Protein AF-A0A496UNA4-F1 (afdb_monomer_lite)

Structure (mmCIF, N/CA/C/O backbone):
data_AF-A0A496UNA4-F1
#
_entry.id   AF-A0A496UNA4-F1
#
loop_
_atom_site.group_PDB
_atom_site.id
_atom_site.type_symbol
_atom_site.label_atom_id
_atom_site.label_alt_id
_atom_site.label_comp_id
_atom_site.label_asym_id
_atom_site.label_entity_id
_atom_site.label_seq_id
_atom_site.pdbx_PDB_ins_code
_atom_site.Cartn_x
_atom_site.Cartn_y
_atom_site.Cartn_z
_atom_site.occupancy
_atom_site.B_iso_or_equiv
_atom_site.auth_seq_id
_atom_site.auth_comp_id
_atom_site.auth_asym_id
_atom_site.auth_atom_id
_atom_site.pdbx_PDB_model_num
ATOM 1 N N . MET A 1 1 ? -17.445 -9.501 -49.335 1.00 50.25 1 MET A N 1
ATOM 2 C CA . MET A 1 1 ? -16.580 -10.076 -48.279 1.00 50.25 1 MET A CA 1
ATOM 3 C C . MET A 1 1 ? -15.641 -8.993 -47.721 1.00 50.25 1 MET A C 1
ATOM 5 O O . MET A 1 1 ? -14.446 -9.023 -47.958 1.00 50.25 1 MET A O 1
ATOM 9 N N . ARG A 1 2 ? -16.196 -7.963 -47.061 1.00 52.00 2 ARG A N 1
ATOM 10 C CA . ARG A 1 2 ? -15.450 -6.788 -46.540 1.00 52.00 2 ARG A CA 1
ATOM 11 C C . ARG A 1 2 ? -15.913 -6.340 -45.143 1.00 52.00 2 ARG A C 1
ATOM 13 O O . ARG A 1 2 ? -15.345 -5.418 -44.581 1.00 52.00 2 ARG A O 1
ATOM 20 N N . ILE A 1 3 ? 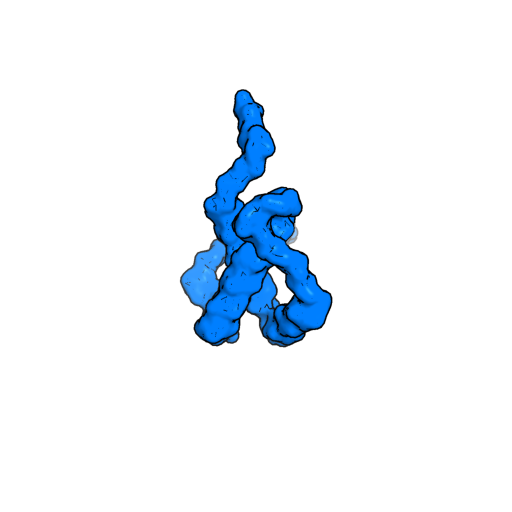-16.942 -6.994 -44.596 1.00 53.72 3 ILE A N 1
ATOM 21 C CA . ILE A 1 3 ? -17.603 -6.600 -43.341 1.00 53.72 3 ILE A CA 1
ATOM 22 C C . ILE A 1 3 ? -16.951 -7.298 -42.134 1.00 53.72 3 ILE A C 1
ATOM 24 O O . ILE A 1 3 ? -16.838 -6.704 -41.070 1.00 53.72 3 ILE A O 1
ATOM 28 N N . TYR A 1 4 ? -16.414 -8.510 -42.314 1.00 50.59 4 TYR A N 1
ATOM 29 C CA . TYR A 1 4 ? -15.757 -9.264 -41.237 1.00 50.59 4 TYR A CA 1
ATOM 30 C C . TYR A 1 4 ? -14.419 -8.667 -40.771 1.00 50.59 4 TYR A C 1
ATOM 32 O O . TYR A 1 4 ? -13.994 -8.939 -39.653 1.00 50.59 4 TYR A O 1
ATOM 40 N N . LEU A 1 5 ? -13.767 -7.833 -41.591 1.00 50.41 5 LEU A N 1
ATOM 41 C CA . LEU A 1 5 ? -12.470 -7.243 -41.244 1.00 50.41 5 LEU A CA 1
ATOM 42 C C . LEU A 1 5 ? -12.603 -6.085 -40.236 1.00 50.41 5 LEU A C 1
ATOM 44 O O . LEU A 1 5 ? -11.719 -5.891 -39.411 1.00 50.41 5 LEU A O 1
ATOM 48 N N . ASN A 1 6 ? -13.730 -5.360 -40.250 1.00 51.03 6 ASN A N 1
ATOM 49 C CA . ASN A 1 6 ? -13.933 -4.180 -39.397 1.00 51.03 6 ASN A CA 1
ATOM 50 C C . ASN A 1 6 ? -14.427 -4.515 -37.979 1.00 51.03 6 ASN A C 1
ATOM 52 O O . ASN A 1 6 ? -14.341 -3.668 -37.097 1.00 51.03 6 ASN A O 1
ATOM 56 N N . VAL A 1 7 ? -14.931 -5.732 -37.749 1.00 54.41 7 VAL A N 1
ATOM 57 C CA . VAL A 1 7 ? -15.414 -6.181 -36.427 1.00 54.41 7 VAL A CA 1
ATOM 58 C C . VAL A 1 7 ? -14.328 -6.937 -35.650 1.00 54.41 7 VAL A C 1
ATOM 60 O O . VAL A 1 7 ? -14.327 -6.934 -34.424 1.00 54.41 7 VAL A O 1
ATOM 63 N N . MET A 1 8 ? -13.353 -7.527 -36.348 1.00 54.38 8 MET A N 1
ATOM 64 C CA . MET A 1 8 ? -12.244 -8.266 -35.727 1.00 54.38 8 MET A CA 1
ATOM 65 C C . MET A 1 8 ? -11.274 -7.367 -34.946 1.00 54.38 8 MET A C 1
ATOM 67 O O . MET A 1 8 ? -10.747 -7.782 -33.919 1.00 54.38 8 MET A O 1
ATOM 71 N N . ILE A 1 9 ? -11.056 -6.130 -35.404 1.00 58.31 9 ILE A N 1
ATOM 72 C CA . ILE A 1 9 ? -10.111 -5.188 -34.780 1.00 58.31 9 ILE A CA 1
ATOM 73 C C . ILE A 1 9 ? -10.567 -4.742 -33.375 1.00 58.31 9 ILE A C 1
ATOM 75 O O . ILE A 1 9 ? -9.775 -4.878 -32.443 1.00 58.31 9 ILE A O 1
ATOM 79 N N . PRO A 1 10 ? -11.811 -4.263 -33.156 1.00 55.97 10 PRO A N 1
ATOM 80 C CA . PRO A 1 10 ? -12.245 -3.876 -31.811 1.00 55.97 10 PRO A CA 1
ATOM 81 C C . PRO A 1 10 ? -12.376 -5.076 -30.863 1.00 55.97 10 PRO A C 1
ATOM 83 O O . PRO A 1 10 ? -12.130 -4.932 -29.669 1.00 55.97 10 PRO A O 1
ATOM 86 N N . LEU A 1 11 ? -12.701 -6.266 -31.386 1.00 55.31 11 LEU A N 1
ATOM 87 C CA . LEU A 1 11 ? -12.773 -7.490 -30.586 1.00 55.31 11 LEU A CA 1
ATOM 88 C C . LEU A 1 11 ? -11.383 -7.918 -30.078 1.00 55.31 11 LEU A C 1
ATOM 90 O O . LEU A 1 11 ? -11.244 -8.276 -28.914 1.00 55.31 11 LEU A O 1
ATOM 94 N N . MET A 1 12 ? -10.346 -7.816 -30.918 1.00 55.78 12 MET A N 1
ATOM 95 C CA . MET A 1 12 ? -8.954 -8.082 -30.527 1.00 55.78 12 MET A CA 1
ATOM 96 C C . MET A 1 12 ? -8.439 -7.094 -29.471 1.00 55.78 12 MET A C 1
ATOM 98 O O . MET A 1 12 ? -7.759 -7.510 -28.540 1.00 55.78 12 MET A O 1
ATOM 102 N N . ILE A 1 13 ? -8.795 -5.807 -29.562 1.00 58.69 13 ILE A N 1
ATOM 103 C CA . ILE A 1 13 ? -8.404 -4.803 -28.554 1.00 58.69 13 ILE A CA 1
ATOM 104 C C . ILE A 1 13 ? -9.087 -5.085 -27.205 1.00 58.69 13 ILE A C 1
ATOM 106 O O . ILE A 1 13 ? -8.435 -5.000 -26.168 1.00 58.69 13 ILE A O 1
ATOM 110 N N . ALA A 1 14 ? -10.361 -5.497 -27.212 1.00 55.00 14 ALA A N 1
ATOM 111 C CA . ALA A 1 14 ? -11.078 -5.889 -25.995 1.00 55.00 14 ALA A CA 1
ATOM 112 C C . ALA A 1 14 ? -10.515 -7.172 -25.346 1.00 55.00 14 ALA A C 1
ATOM 114 O O . ALA A 1 14 ? -10.556 -7.317 -24.125 1.00 55.00 14 ALA A O 1
ATOM 115 N N . LEU A 1 15 ? -9.960 -8.091 -26.144 1.00 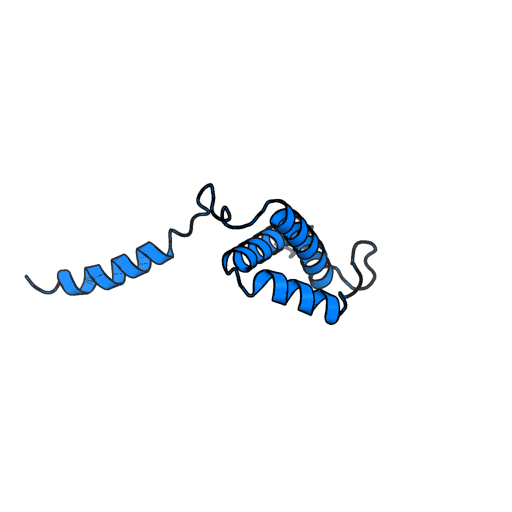52.88 15 LEU A N 1
ATOM 116 C CA . LEU A 1 15 ? -9.313 -9.315 -25.655 1.00 52.88 15 LEU A CA 1
ATOM 117 C C . LEU A 1 15 ? -7.942 -9.051 -25.014 1.00 52.88 15 LEU A C 1
ATOM 119 O O . LEU A 1 15 ? -7.622 -9.692 -24.019 1.00 52.88 15 LEU A O 1
ATOM 123 N N . ILE A 1 16 ? -7.169 -8.081 -25.513 1.00 54.56 16 ILE A N 1
ATOM 124 C CA . ILE A 1 16 ? -5.854 -7.727 -24.941 1.00 54.56 16 ILE A CA 1
ATOM 125 C C . ILE A 1 16 ? -6.003 -7.038 -23.572 1.00 54.56 16 ILE A C 1
ATOM 127 O O . ILE A 1 16 ? -5.141 -7.182 -22.711 1.00 54.56 16 ILE A O 1
ATOM 131 N N . THR A 1 17 ? -7.123 -6.356 -23.310 1.00 52.72 17 THR A N 1
ATOM 132 C CA . THR A 1 17 ? -7.393 -5.758 -21.989 1.00 52.72 17 THR A CA 1
ATOM 133 C C . THR A 1 17 ? -7.835 -6.763 -20.919 1.00 52.72 17 THR A C 1
ATOM 135 O O . THR A 1 17 ? -7.902 -6.403 -19.749 1.00 52.72 17 THR A O 1
ATOM 138 N N . LEU A 1 18 ? -8.134 -8.014 -21.290 1.00 48.56 18 LEU A N 1
ATOM 139 C CA . LEU A 1 18 ? -8.600 -9.061 -20.368 1.00 48.56 18 LEU A CA 1
ATOM 140 C C . LEU A 1 18 ? -7.497 -10.044 -19.943 1.00 48.56 18 LEU A C 1
ATOM 142 O O . LEU A 1 18 ? -7.751 -10.895 -19.097 1.00 48.56 18 LEU A O 1
ATOM 146 N N . THR A 1 19 ? -6.286 -9.933 -20.499 1.00 47.09 19 THR A N 1
ATOM 147 C CA . THR A 1 19 ? -5.155 -10.826 -20.188 1.00 47.09 19 THR A CA 1
ATOM 148 C C . THR A 1 19 ? -4.056 -10.158 -19.371 1.00 47.09 19 THR A C 1
ATOM 150 O O . THR A 1 19 ? -2.944 -10.672 -19.336 1.00 47.09 19 THR A O 1
ATOM 153 N N . SER A 1 20 ? -4.354 -9.073 -18.650 1.00 43.03 20 SER A N 1
ATOM 154 C CA . SER A 1 20 ? -3.555 -8.685 -17.476 1.00 43.03 20 SER A CA 1
ATOM 155 C C . SER A 1 20 ? -3.810 -9.691 -16.340 1.00 43.03 20 SER A C 1
ATOM 157 O O . SER A 1 20 ? -4.265 -9.338 -15.256 1.00 43.03 20 SER A O 1
ATOM 159 N N . CYS A 1 21 ? -3.610 -10.975 -16.625 1.00 53.56 21 CYS A N 1
ATOM 160 C CA . CYS A 1 21 ? -3.366 -11.972 -15.605 1.00 53.56 21 CYS A CA 1
ATOM 161 C C . CYS A 1 21 ? -1.969 -11.674 -15.077 1.00 53.56 21 CYS A C 1
ATOM 163 O O . CYS A 1 21 ? -1.061 -11.572 -15.897 1.00 53.56 21 CYS A O 1
ATOM 165 N N . ASP A 1 22 ? -1.829 -11.523 -13.759 1.00 47.91 22 ASP A N 1
ATOM 166 C CA . ASP A 1 22 ? -0.539 -11.470 -13.066 1.00 47.91 22 ASP A CA 1
ATOM 167 C C . ASP A 1 22 ? 0.408 -12.512 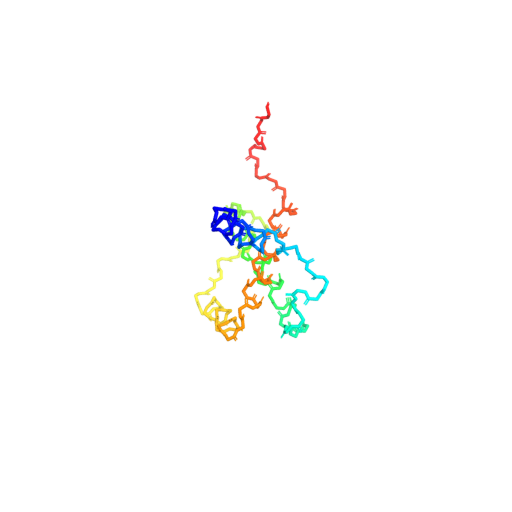-13.671 1.00 47.91 22 ASP A C 1
ATOM 169 O O . ASP A 1 22 ? 0.284 -13.720 -13.450 1.00 47.91 22 ASP A O 1
ATOM 173 N N . GLU A 1 23 ? 1.312 -12.042 -14.519 1.00 54.38 23 GLU A N 1
ATOM 174 C CA . GLU A 1 23 ? 2.345 -12.851 -15.130 1.00 54.38 23 GLU A CA 1
ATOM 175 C C . GLU A 1 23 ? 3.397 -13.125 -14.045 1.00 54.38 23 GLU A C 1
ATOM 177 O O . GLU A 1 23 ? 3.708 -12.220 -13.255 1.00 54.38 23 GLU A O 1
ATOM 182 N N . PRO A 1 24 ? 3.949 -14.346 -13.941 1.00 46.84 24 PRO A N 1
ATOM 183 C CA . PRO A 1 24 ? 5.148 -14.549 -13.140 1.00 46.84 24 PRO A CA 1
ATOM 184 C C . PRO A 1 24 ? 6.206 -13.552 -13.636 1.00 46.84 24 PRO A C 1
ATOM 186 O O . PRO A 1 24 ? 6.500 -13.530 -14.823 1.00 46.84 24 PRO A O 1
ATOM 189 N N . ASP A 1 25 ? 6.711 -12.708 -12.729 1.00 59.22 25 ASP A N 1
ATOM 190 C CA . ASP A 1 25 ? 7.579 -11.537 -12.978 1.00 59.22 25 ASP A CA 1
ATOM 191 C C . ASP A 1 25 ? 6.892 -10.176 -13.240 1.00 59.22 25 ASP A C 1
ATOM 193 O O . ASP A 1 25 ? 7.594 -9.219 -13.579 1.00 59.22 25 ASP A O 1
ATOM 197 N N . SER A 1 26 ? 5.584 -10.024 -12.962 1.00 67.19 26 SER A N 1
ATOM 198 C CA . SER A 1 26 ? 4.795 -8.772 -13.148 1.00 67.19 26 SER A CA 1
ATOM 199 C C . SER A 1 26 ? 5.340 -7.501 -12.478 1.00 67.19 26 SER A C 1
ATOM 201 O O . SER A 1 26 ? 4.826 -6.412 -12.712 1.00 67.19 26 SER A O 1
ATOM 203 N N . TYR A 1 27 ? 6.392 -7.619 -11.667 1.00 81.69 27 TYR A N 1
ATOM 204 C CA . TYR A 1 27 ? 7.031 -6.515 -10.949 1.00 81.69 27 TYR A CA 1
ATOM 205 C C . TYR A 1 27 ? 8.559 -6.670 -10.900 1.00 81.69 27 TYR A C 1
ATOM 207 O O . TYR A 1 27 ? 9.207 -6.360 -9.893 1.00 81.69 27 TYR A O 1
ATOM 215 N N . SER A 1 28 ? 9.154 -7.270 -11.933 1.00 82.19 28 SER A N 1
ATOM 216 C CA . SER A 1 28 ? 10.599 -7.538 -11.996 1.00 82.19 28 SER A CA 1
ATOM 217 C C . SER A 1 28 ? 11.452 -6.272 -12.117 1.00 82.19 28 SER A C 1
ATOM 219 O O . SER A 1 28 ? 12.614 -6.298 -11.712 1.00 82.19 28 SER A O 1
ATOM 221 N N . ALA A 1 29 ? 10.886 -5.147 -12.575 1.00 83.56 29 ALA A N 1
ATOM 222 C CA . ALA A 1 29 ? 11.601 -3.872 -12.632 1.00 83.56 29 ALA A CA 1
ATOM 223 C C . ALA A 1 29 ? 11.754 -3.199 -11.254 1.00 83.56 29 ALA A C 1
ATOM 225 O O . ALA A 1 29 ? 12.490 -2.220 -11.114 1.00 83.56 29 ALA A O 1
ATOM 226 N N . ILE A 1 30 ? 11.075 -3.711 -10.222 1.00 90.88 30 ILE A N 1
ATOM 227 C CA . ILE A 1 30 ? 11.148 -3.195 -8.854 1.00 90.88 30 ILE A CA 1
ATOM 228 C C . ILE A 1 30 ? 12.179 -3.997 -8.056 1.00 90.88 30 ILE A C 1
ATOM 230 O O . ILE A 1 30 ? 12.085 -5.222 -7.944 1.00 90.88 30 ILE A O 1
ATOM 234 N N . SER A 1 31 ? 13.136 -3.295 -7.443 1.00 91.31 31 SER A N 1
ATOM 235 C CA . SER A 1 31 ? 14.114 -3.914 -6.538 1.00 91.31 31 SER A CA 1
ATOM 236 C C . SER A 1 31 ? 13.450 -4.537 -5.304 1.00 91.31 31 SER A C 1
ATOM 238 O O . SER A 1 31 ? 12.425 -4.050 -4.826 1.00 91.31 31 SER A O 1
ATOM 240 N N . ASP A 1 32 ? 14.066 -5.570 -4.728 1.00 91.25 32 ASP A N 1
ATOM 241 C CA . ASP A 1 32 ? 13.516 -6.245 -3.544 1.00 91.25 32 ASP A CA 1
ATOM 242 C C . ASP A 1 32 ? 13.404 -5.327 -2.319 1.00 91.25 32 ASP A C 1
ATOM 244 O O . ASP A 1 32 ? 12.446 -5.441 -1.554 1.00 91.25 32 ASP A O 1
ATOM 248 N N . ASN A 1 33 ? 14.331 -4.374 -2.158 1.00 93.06 33 ASN A N 1
ATOM 249 C CA . ASN A 1 33 ? 14.251 -3.375 -1.089 1.00 93.06 33 ASN A CA 1
ATOM 250 C C . ASN A 1 33 ? 12.981 -2.526 -1.231 1.00 93.06 33 ASN A C 1
ATOM 252 O O . ASN A 1 33 ? 12.184 -2.426 -0.303 1.00 93.06 33 ASN A O 1
ATOM 256 N N . MET A 1 34 ? 12.742 -2.005 -2.435 1.00 93.50 34 MET A N 1
ATOM 257 C CA . MET A 1 34 ? 11.546 -1.221 -2.727 1.00 93.50 34 MET A CA 1
ATOM 258 C C . MET A 1 34 ? 10.271 -2.068 -2.597 1.00 93.50 34 MET A C 1
ATOM 260 O O . MET A 1 34 ? 9.278 -1.599 -2.054 1.00 93.50 34 MET A O 1
ATOM 264 N N . LYS A 1 35 ? 10.287 -3.346 -3.005 1.00 93.50 35 LYS A N 1
ATOM 265 C CA . LYS A 1 35 ? 9.159 -4.267 -2.777 1.00 93.50 35 LYS A CA 1
ATOM 266 C C . LYS A 1 35 ? 8.832 -4.437 -1.294 1.00 93.50 35 LYS A C 1
ATOM 268 O O . LYS A 1 35 ? 7.656 -4.559 -0.954 1.00 93.50 35 LYS A O 1
ATOM 273 N N . SER A 1 36 ? 9.843 -4.488 -0.427 1.00 94.69 36 SER A N 1
ATOM 274 C CA . SER A 1 36 ? 9.647 -4.574 1.022 1.00 94.69 36 SER A CA 1
ATOM 275 C C . SER A 1 36 ? 9.029 -3.289 1.573 1.00 94.69 36 SER A C 1
ATOM 277 O O . SER A 1 36 ? 8.018 -3.354 2.269 1.00 94.69 36 SER A O 1
ATOM 279 N N . GLU A 1 37 ? 9.581 -2.133 1.201 1.00 95.06 37 GLU A N 1
ATOM 280 C CA . GLU A 1 37 ? 9.076 -0.818 1.615 1.00 95.06 37 GLU A CA 1
ATOM 281 C C . GLU A 1 37 ? 7.622 -0.600 1.166 1.00 95.06 37 GLU A C 1
ATOM 283 O O . GLU A 1 37 ? 6.773 -0.193 1.956 1.00 95.06 37 GLU A O 1
ATOM 288 N N . LEU A 1 38 ? 7.295 -0.935 -0.086 1.00 96.00 38 LEU A N 1
ATOM 289 C CA . LEU A 1 38 ? 5.935 -0.799 -0.615 1.00 96.00 38 LEU A CA 1
ATOM 290 C C . LEU A 1 38 ? 4.941 -1.753 0.061 1.00 96.00 38 LEU A C 1
ATOM 292 O O . LEU A 1 38 ? 3.795 -1.369 0.275 1.00 96.00 38 LEU A O 1
ATOM 296 N N . ARG A 1 39 ? 5.355 -2.973 0.438 1.00 95.75 39 ARG A N 1
ATOM 297 C CA . ARG A 1 39 ? 4.505 -3.894 1.220 1.00 95.75 39 ARG A CA 1
ATOM 298 C C . ARG A 1 39 ? 4.204 -3.346 2.611 1.00 95.75 39 ARG A C 1
ATOM 300 O O . ARG A 1 39 ? 3.080 -3.479 3.089 1.00 95.75 39 ARG A O 1
ATOM 307 N N . GLU A 1 40 ? 5.191 -2.738 3.261 1.00 95.00 40 GLU A N 1
ATOM 308 C CA . GLU A 1 40 ? 4.999 -2.110 4.5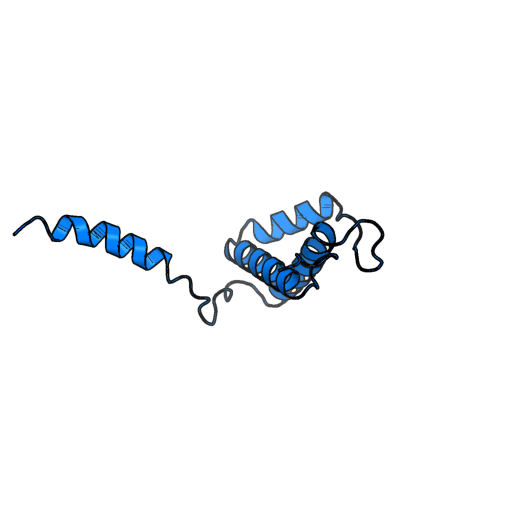67 1.00 95.00 40 GLU A CA 1
ATOM 309 C C . GLU A 1 40 ? 4.015 -0.940 4.469 1.00 95.00 40 GLU A C 1
ATOM 311 O O . GLU A 1 40 ? 3.017 -0.907 5.198 1.00 95.00 40 GLU A O 1
ATOM 316 N N . TRP A 1 41 ? 4.226 -0.049 3.495 1.00 96.94 41 TRP A N 1
ATOM 317 C CA . TRP A 1 41 ? 3.315 1.055 3.207 1.00 96.94 41 TRP A CA 1
ATOM 318 C C . TRP A 1 41 ? 1.905 0.583 2.867 1.00 96.94 41 TRP A C 1
ATOM 320 O O . TRP A 1 41 ? 0.938 1.131 3.395 1.00 96.94 41 TRP A O 1
ATOM 330 N N . ALA A 1 42 ? 1.768 -0.464 2.053 1.00 95.56 42 ALA A N 1
ATOM 331 C CA . ALA A 1 42 ? 0.477 -1.071 1.756 1.00 95.56 42 ALA A CA 1
ATOM 332 C C . ALA A 1 42 ? -0.245 -1.520 3.031 1.00 95.56 42 ALA A C 1
ATOM 334 O O . ALA A 1 42 ? -1.428 -1.230 3.205 1.00 95.56 42 ALA A O 1
ATOM 335 N N . GLY A 1 43 ? 0.480 -2.159 3.953 1.00 93.44 43 GLY A N 1
ATOM 336 C CA . GLY A 1 43 ? -0.049 -2.578 5.245 1.00 93.44 43 GLY A CA 1
ATOM 337 C C . GLY A 1 43 ? -0.533 -1.413 6.110 1.00 93.44 43 GLY A C 1
ATOM 338 O O . GLY A 1 43 ? -1.601 -1.497 6.719 1.00 93.44 43 GLY A O 1
ATOM 339 N N . ILE A 1 44 ? 0.240 -0.325 6.163 1.00 94.50 44 ILE A N 1
ATOM 340 C CA . ILE A 1 44 ? -0.113 0.896 6.900 1.00 94.50 44 ILE A CA 1
ATOM 341 C C . ILE A 1 44 ? -1.374 1.528 6.303 1.00 94.50 44 ILE A C 1
ATOM 343 O O . ILE A 1 44 ? -2.341 1.766 7.027 1.00 94.50 44 ILE A O 1
ATOM 347 N N . LEU A 1 45 ? -1.385 1.754 4.988 1.00 95.12 45 LEU A N 1
ATOM 348 C CA . LEU A 1 45 ? -2.482 2.421 4.287 1.00 95.12 45 LEU A CA 1
ATOM 349 C C . LEU A 1 45 ? -3.778 1.607 4.347 1.00 95.12 45 LEU A C 1
ATOM 351 O O . LEU A 1 45 ? -4.822 2.150 4.703 1.00 95.12 45 LEU A O 1
ATOM 355 N N . ALA A 1 46 ? -3.710 0.301 4.073 1.00 93.12 46 ALA A N 1
ATOM 356 C CA . ALA A 1 46 ? -4.871 -0.584 4.121 1.00 93.12 46 ALA A CA 1
ATOM 357 C C . ALA A 1 46 ? -5.526 -0.586 5.509 1.00 93.12 46 ALA A C 1
ATOM 359 O O . ALA A 1 46 ? -6.738 -0.402 5.624 1.00 93.12 46 ALA A O 1
ATOM 360 N N . ARG A 1 47 ? -4.731 -0.740 6.576 1.00 91.12 47 ARG A N 1
ATOM 361 C CA . ARG A 1 47 ? -5.256 -0.732 7.948 1.00 91.12 47 ARG A CA 1
ATOM 362 C C . ARG A 1 47 ? -5.789 0.635 8.354 1.00 91.12 47 ARG A C 1
ATOM 364 O O . ARG A 1 47 ? -6.855 0.688 8.952 1.00 91.12 47 ARG A O 1
ATOM 371 N N . TYR A 1 48 ? -5.093 1.720 8.010 1.00 92.00 48 TYR A N 1
ATOM 372 C CA . TYR A 1 48 ? -5.553 3.078 8.307 1.00 92.00 48 TYR A CA 1
ATOM 373 C C . TYR A 1 48 ? -6.918 3.385 7.670 1.00 92.00 48 TYR A C 1
ATOM 375 O O . TYR A 1 48 ? -7.753 4.040 8.286 1.00 92.00 48 TYR A O 1
ATOM 383 N N . TRP A 1 49 ? -7.154 2.923 6.438 1.00 88.88 49 TRP A N 1
ATOM 384 C CA . TRP A 1 49 ? -8.402 3.199 5.723 1.00 88.88 49 TRP A CA 1
ATOM 385 C C . TRP A 1 49 ? -9.577 2.319 6.139 1.00 88.88 49 TRP A C 1
ATOM 387 O O . TRP A 1 49 ? -10.721 2.747 5.996 1.00 88.88 49 TRP A O 1
ATOM 397 N N . ILE A 1 50 ? -9.317 1.099 6.610 1.00 88.69 50 ILE A N 1
ATOM 398 C CA . ILE A 1 50 ? -10.377 0.128 6.910 1.00 88.69 50 ILE A CA 1
ATOM 399 C C . ILE A 1 50 ? -10.713 0.062 8.392 1.00 88.69 50 ILE A C 1
ATOM 401 O O . ILE A 1 50 ? -11.884 -0.104 8.739 1.00 88.69 50 ILE A O 1
ATOM 405 N N . LEU A 1 51 ? -9.713 0.150 9.269 1.00 86.62 51 LEU A N 1
ATOM 406 C CA . LEU A 1 51 ? -9.949 -0.028 10.693 1.00 86.62 51 LEU A CA 1
ATOM 407 C C . LEU A 1 51 ? -10.616 1.215 11.292 1.00 86.62 51 LEU A C 1
ATOM 409 O O . LEU A 1 51 ? -10.241 2.346 10.972 1.00 86.62 51 LEU A O 1
ATOM 413 N N . PRO A 1 52 ? -11.613 1.029 12.173 1.00 85.31 52 PRO A N 1
ATOM 414 C CA . PRO A 1 52 ? -12.275 2.148 12.812 1.00 85.31 52 PRO A CA 1
ATOM 415 C C . PRO A 1 52 ? -11.303 2.890 13.746 1.00 85.31 52 PRO A C 1
ATOM 417 O O . PRO A 1 52 ? -10.462 2.263 14.401 1.00 85.31 52 PRO A O 1
ATOM 420 N N . PRO A 1 53 ? -11.441 4.223 13.883 1.00 82.50 53 PRO A N 1
ATOM 421 C CA . PRO A 1 53 ? -10.661 4.983 14.850 1.00 82.50 53 PRO A CA 1
ATOM 422 C C . PRO A 1 53 ? -10.817 4.412 16.266 1.00 82.50 53 PRO A C 1
ATOM 424 O O . PRO A 1 53 ? -11.934 4.266 16.762 1.00 82.50 53 PRO A O 1
ATOM 427 N N . GLY A 1 54 ? -9.694 4.116 16.922 1.00 78.25 54 GLY A N 1
ATOM 428 C CA . GLY A 1 54 ? -9.664 3.525 18.265 1.00 78.25 54 GLY A CA 1
ATOM 429 C C . GLY A 1 54 ? -9.481 2.006 18.297 1.00 78.25 54 GLY A C 1
ATOM 430 O O . GLY A 1 54 ? -9.297 1.462 19.386 1.00 78.25 54 GLY A O 1
ATOM 431 N N . ASP A 1 55 ? -9.471 1.325 17.146 1.00 83.00 55 ASP A N 1
ATOM 432 C CA . ASP A 1 55 ? -8.958 -0.043 17.075 1.00 83.00 55 ASP A CA 1
ATOM 433 C C . ASP A 1 55 ? -7.461 -0.050 17.420 1.00 83.00 55 ASP A C 1
ATOM 435 O O . ASP A 1 55 ? -6.683 0.741 16.885 1.00 83.00 55 ASP A O 1
ATOM 439 N N . SER A 1 56 ? -7.046 -0.957 18.307 1.00 81.38 56 SER A N 1
ATOM 440 C CA . SER A 1 56 ? -5.638 -1.140 18.688 1.00 81.38 56 SER A CA 1
ATOM 441 C C . SER A 1 56 ? -4.706 -1.444 17.511 1.00 81.38 56 SER A C 1
ATOM 443 O O . SER A 1 56 ? -3.508 -1.188 17.602 1.00 81.38 56 SER A O 1
ATOM 445 N N . LEU A 1 57 ? -5.246 -2.000 16.425 1.00 82.75 57 LEU A N 1
ATOM 446 C CA . LEU A 1 57 ? -4.517 -2.340 15.209 1.00 82.75 57 LEU A CA 1
ATOM 447 C C . LEU A 1 57 ? -4.534 -1.206 14.176 1.00 82.75 57 LEU A C 1
ATOM 449 O O . LEU A 1 57 ? -3.825 -1.301 13.172 1.00 82.75 57 LEU A O 1
ATOM 453 N N . SER A 1 58 ? -5.322 -0.146 14.401 1.00 86.00 58 SER A N 1
ATOM 454 C CA . SER A 1 58 ? -5.334 1.027 13.529 1.00 86.00 58 SER A CA 1
ATOM 455 C C . SER A 1 58 ? -4.023 1.792 13.704 1.00 86.00 58 SER A C 1
ATOM 457 O O . SER A 1 58 ? -3.776 2.338 14.783 1.00 86.00 58 SER A O 1
ATOM 459 N N . PRO A 1 59 ? -3.183 1.896 12.661 1.00 87.50 59 PRO A N 1
ATOM 460 C CA . PRO A 1 59 ? -2.046 2.797 12.718 1.00 87.50 59 PRO A CA 1
ATOM 461 C C . PRO A 1 59 ? -2.536 4.250 12.817 1.00 87.50 59 PRO A C 1
ATOM 463 O O . PRO A 1 59 ? -3.686 4.573 12.497 1.00 87.50 59 PRO A O 1
ATOM 466 N N . GLY A 1 60 ? -1.646 5.140 13.259 1.00 89.69 60 GLY A N 1
ATOM 467 C CA . GLY A 1 60 ? -1.876 6.578 13.143 1.00 89.69 60 GLY A CA 1
ATOM 468 C C . GLY A 1 60 ? -1.998 6.998 11.676 1.00 89.69 60 GLY A C 1
ATOM 469 O O . GLY A 1 60 ? -1.512 6.302 10.784 1.00 89.69 60 GLY A O 1
ATOM 470 N N . LYS A 1 61 ? -2.638 8.147 11.425 1.00 91.31 61 LYS A N 1
ATOM 471 C CA . LYS A 1 61 ? -2.631 8.750 10.087 1.00 91.31 61 LYS A CA 1
ATOM 472 C C . LYS A 1 61 ? -1.169 9.017 9.688 1.00 91.31 61 LYS A C 1
ATOM 474 O O . LYS A 1 61 ? -0.510 9.731 10.444 1.00 91.31 61 LYS A O 1
ATOM 479 N N . PRO A 1 62 ? -0.698 8.523 8.528 1.00 93.69 62 PRO A N 1
ATOM 480 C CA . PRO A 1 62 ? 0.608 8.904 7.999 1.00 93.69 62 PRO A CA 1
ATOM 481 C C . PRO A 1 62 ? 0.728 10.420 7.841 1.00 93.69 62 PRO A C 1
ATOM 483 O O . PRO A 1 62 ? -0.239 11.092 7.458 1.00 93.69 62 PRO A O 1
ATOM 486 N N . GLU A 1 63 ? 1.905 10.964 8.128 1.00 96.12 63 GLU A N 1
ATOM 487 C CA . GLU A 1 63 ? 2.168 12.383 7.922 1.00 96.12 63 GLU A CA 1
ATOM 488 C C . GLU A 1 63 ? 2.181 12.713 6.424 1.00 96.12 63 GLU A C 1
ATOM 490 O O . GLU A 1 63 ? 2.563 11.903 5.575 1.00 96.12 63 GLU A O 1
ATOM 495 N N . ASP A 1 64 ? 1.787 13.939 6.073 1.00 95.56 64 ASP A N 1
ATOM 496 C CA . ASP A 1 64 ? 1.724 14.357 4.668 1.00 95.56 64 ASP A CA 1
ATOM 497 C C . ASP A 1 64 ? 3.121 14.318 3.999 1.00 95.56 64 ASP A C 1
ATOM 499 O O . ASP A 1 64 ? 3.239 14.068 2.800 1.00 95.56 64 ASP A O 1
ATOM 503 N N . THR A 1 65 ? 4.191 14.512 4.777 1.00 96.81 65 THR A N 1
ATOM 504 C CA . THR A 1 65 ? 5.598 14.380 4.357 1.00 96.81 65 THR A CA 1
ATOM 505 C C . THR A 1 65 ? 5.976 12.941 4.012 1.00 96.81 65 THR A C 1
ATOM 507 O O . THR A 1 65 ? 6.676 12.711 3.025 1.00 96.81 65 THR A O 1
ATOM 510 N N . GLU A 1 66 ? 5.499 11.967 4.787 1.00 94.94 66 GLU A N 1
ATOM 511 C CA . GLU A 1 66 ? 5.735 10.546 4.536 1.00 94.94 66 GLU A CA 1
ATOM 512 C C . GLU A 1 66 ? 5.000 10.086 3.273 1.00 94.94 66 GLU A C 1
ATOM 514 O O . GLU A 1 66 ? 5.586 9.423 2.415 1.00 94.94 66 GLU A O 1
ATOM 519 N N . LEU A 1 67 ? 3.744 10.519 3.108 1.00 94.38 67 LEU A N 1
ATOM 520 C CA . LEU A 1 67 ? 2.963 10.256 1.898 1.00 94.38 67 LEU A CA 1
ATOM 521 C C . LEU A 1 67 ? 3.616 10.870 0.658 1.00 94.38 67 LEU A C 1
ATOM 523 O O . LEU A 1 67 ? 3.661 10.230 -0.391 1.00 94.38 67 LEU A O 1
ATOM 527 N N . LEU A 1 68 ? 4.154 12.087 0.768 1.00 96.00 68 LEU A N 1
ATOM 528 C CA . LEU A 1 68 ? 4.873 12.723 -0.333 1.00 96.00 68 LEU A CA 1
ATOM 529 C C . LEU A 1 68 ? 6.130 11.931 -0.719 1.00 96.00 68 LEU A C 1
ATOM 531 O O . LEU A 1 68 ? 6.385 11.748 -1.907 1.00 96.00 68 LEU A O 1
ATOM 535 N N . SER A 1 69 ? 6.877 11.425 0.265 1.00 93.94 69 SER A N 1
ATOM 536 C CA . SER A 1 69 ? 8.049 10.571 0.033 1.00 93.94 69 SER A CA 1
ATOM 537 C C . SER A 1 69 ? 7.674 9.272 -0.694 1.00 93.94 69 SER A C 1
ATOM 539 O O . SER A 1 69 ? 8.321 8.895 -1.670 1.00 93.94 69 SER A O 1
ATOM 541 N N . LEU A 1 70 ? 6.573 8.626 -0.288 1.00 94.88 70 LEU A N 1
ATOM 542 C CA . LEU A 1 70 ? 6.037 7.441 -0.966 1.00 94.88 70 LEU A CA 1
ATOM 543 C C . LEU A 1 70 ? 5.610 7.741 -2.413 1.00 94.88 70 LEU A C 1
ATOM 545 O O . LEU A 1 70 ? 5.890 6.964 -3.323 1.00 94.88 70 LEU A O 1
ATOM 549 N N . ILE A 1 71 ? 4.947 8.875 -2.648 1.00 94.19 71 ILE A N 1
ATOM 550 C CA . ILE A 1 71 ? 4.553 9.290 -4.001 1.00 94.19 71 ILE A CA 1
ATOM 551 C C . ILE A 1 71 ? 5.794 9.485 -4.876 1.00 94.19 71 ILE A C 1
ATOM 553 O O . ILE A 1 71 ? 5.833 8.985 -5.999 1.00 94.19 71 ILE A O 1
ATOM 557 N N . GLN A 1 72 ? 6.817 10.166 -4.356 1.00 93.69 72 GLN A N 1
ATOM 558 C CA . GLN A 1 72 ? 8.073 10.410 -5.069 1.00 93.69 72 GLN A CA 1
ATOM 559 C C . GLN A 1 72 ? 8.830 9.114 -5.375 1.00 93.69 72 GLN A C 1
ATOM 561 O O . GLN A 1 72 ? 9.392 8.981 -6.463 1.00 93.69 72 GLN A O 1
ATOM 566 N N . SER A 1 73 ? 8.817 8.134 -4.464 1.00 90.06 73 SER A N 1
ATOM 567 C CA . SER A 1 73 ? 9.462 6.840 -4.714 1.00 90.06 73 SER A CA 1
ATOM 568 C C . SER A 1 73 ? 8.794 6.074 -5.862 1.00 90.06 73 SER A C 1
ATOM 570 O O . SER A 1 73 ? 9.477 5.369 -6.603 1.00 90.06 73 SER A O 1
ATOM 572 N N . CYS A 1 74 ? 7.489 6.267 -6.073 1.00 91.88 74 CYS A N 1
ATOM 573 C CA . CYS A 1 74 ? 6.730 5.624 -7.148 1.00 91.88 74 CYS A CA 1
ATOM 574 C C . CYS A 1 74 ? 6.650 6.453 -8.446 1.00 91.88 74 CYS A C 1
ATOM 576 O O . CYS A 1 74 ? 6.339 5.903 -9.500 1.00 91.88 74 CYS A O 1
ATOM 578 N N . GLU A 1 75 ? 6.920 7.762 -8.406 1.00 88.75 75 GLU A N 1
ATOM 579 C CA . GLU A 1 75 ? 6.681 8.707 -9.515 1.00 88.75 75 GLU A CA 1
ATOM 580 C C . GLU A 1 75 ? 7.356 8.290 -10.831 1.00 88.75 75 GLU A C 1
ATOM 582 O O . GLU A 1 75 ? 6.773 8.408 -11.908 1.00 88.75 75 GLU A O 1
ATOM 587 N N . SER A 1 76 ? 8.574 7.759 -10.742 1.00 84.50 76 SER A N 1
ATOM 588 C CA . SER A 1 76 ? 9.370 7.362 -11.908 1.00 84.50 76 SER A CA 1
ATOM 589 C C . SER A 1 76 ? 9.120 5.927 -12.385 1.00 84.50 76 SER A C 1
ATOM 591 O O . SER A 1 76 ? 9.657 5.534 -13.421 1.00 84.50 76 SER A O 1
ATOM 593 N N . ASN A 1 77 ? 8.312 5.144 -11.660 1.00 88.00 77 ASN A N 1
ATOM 594 C CA . ASN A 1 77 ? 8.101 3.728 -11.936 1.00 88.00 77 ASN A CA 1
ATOM 595 C C . ASN A 1 77 ? 6.614 3.335 -11.811 1.00 88.00 77 ASN A C 1
ATOM 597 O O . ASN A 1 77 ? 6.142 3.035 -10.714 1.00 88.00 77 ASN A O 1
ATOM 601 N N . PRO A 1 78 ? 5.865 3.266 -12.927 1.00 89.06 78 PRO A N 1
ATOM 602 C CA . PRO A 1 78 ? 4.468 2.834 -12.919 1.00 89.06 78 PRO A CA 1
ATOM 603 C C . PRO A 1 78 ? 4.237 1.431 -12.332 1.00 89.06 78 PRO A C 1
ATOM 605 O O . PRO A 1 78 ? 3.185 1.193 -11.739 1.00 89.06 78 PRO A O 1
ATOM 608 N N . GLU A 1 79 ? 5.207 0.513 -12.438 1.00 91.38 79 GLU A N 1
ATOM 609 C CA . GLU A 1 79 ? 5.093 -0.814 -11.817 1.00 91.38 79 GLU A CA 1
ATOM 610 C C . GLU A 1 79 ? 5.073 -0.715 -10.290 1.00 91.38 79 GLU A C 1
ATOM 612 O O . GLU A 1 79 ? 4.366 -1.483 -9.644 1.00 91.38 79 GLU A O 1
ATOM 617 N N . ALA A 1 80 ? 5.777 0.259 -9.699 1.00 93.06 80 ALA A N 1
ATOM 618 C CA . ALA A 1 80 ? 5.745 0.495 -8.256 1.00 93.06 80 ALA A CA 1
ATOM 619 C C . ALA A 1 80 ? 4.345 0.864 -7.763 1.00 93.06 80 ALA A C 1
ATOM 621 O O . ALA A 1 80 ? 3.903 0.350 -6.735 1.00 93.06 80 ALA A O 1
ATOM 622 N N . TRP A 1 81 ? 3.614 1.676 -8.533 1.00 93.75 81 TRP A N 1
ATOM 623 C CA . TRP A 1 81 ? 2.212 1.970 -8.246 1.00 93.75 81 TRP A CA 1
ATOM 624 C C . TRP A 1 81 ? 1.335 0.725 -8.339 1.00 93.75 81 TRP A C 1
ATOM 626 O O . TRP A 1 81 ? 0.578 0.442 -7.412 1.00 93.75 81 TRP A O 1
ATOM 636 N N . ALA A 1 82 ? 1.457 -0.036 -9.429 1.00 92.94 82 ALA A N 1
ATOM 637 C CA . ALA A 1 82 ? 0.682 -1.259 -9.618 1.00 92.94 82 ALA A CA 1
ATOM 638 C C . ALA A 1 82 ? 0.939 -2.273 -8.489 1.00 92.94 82 ALA A C 1
ATOM 640 O O . ALA A 1 82 ? -0.002 -2.833 -7.929 1.00 92.94 82 ALA A O 1
ATOM 641 N N . TYR A 1 83 ? 2.202 -2.439 -8.099 1.00 93.88 83 TYR A N 1
ATOM 642 C CA . TYR A 1 83 ? 2.608 -3.314 -7.009 1.00 93.88 83 TYR A CA 1
ATOM 643 C C . TYR A 1 83 ? 2.068 -2.854 -5.651 1.00 93.88 83 TYR A C 1
ATOM 645 O O . TYR A 1 83 ? 1.529 -3.664 -4.896 1.00 93.88 83 TYR A O 1
ATOM 653 N N . LEU A 1 84 ? 2.175 -1.556 -5.342 1.00 95.12 84 LEU A N 1
ATOM 654 C CA . LEU A 1 84 ? 1.635 -0.977 -4.112 1.00 95.12 84 LEU A CA 1
ATOM 655 C C . LEU A 1 84 ? 0.122 -1.211 -4.017 1.00 95.12 84 LEU A C 1
ATOM 657 O O . LEU A 1 84 ? -0.364 -1.658 -2.980 1.00 95.12 84 LEU A O 1
ATOM 661 N N . TYR A 1 85 ? -0.618 -0.960 -5.100 1.00 93.94 85 TYR A N 1
ATOM 662 C CA . TYR A 1 85 ? -2.064 -1.183 -5.136 1.00 93.94 85 TYR A CA 1
ATOM 663 C C . TYR A 1 85 ? -2.438 -2.658 -5.002 1.00 93.94 85 TYR A C 1
ATOM 665 O O . TYR A 1 85 ? -3.378 -2.961 -4.269 1.00 93.94 85 TYR A O 1
ATOM 673 N N . SER A 1 86 ? -1.687 -3.565 -5.634 1.00 93.81 86 SER A N 1
ATOM 674 C CA . SER A 1 86 ? -1.875 -5.007 -5.446 1.00 93.81 86 SER A CA 1
ATOM 675 C C . SER A 1 86 ? -1.681 -5.397 -3.982 1.00 93.81 86 SER A C 1
ATOM 677 O O . SER A 1 86 ? -2.553 -6.021 -3.389 1.00 93.81 86 SER A O 1
ATOM 679 N N . CYS A 1 87 ? -0.591 -4.945 -3.353 1.00 94.31 87 CYS A N 1
ATOM 680 C CA . CYS A 1 87 ? -0.317 -5.241 -1.947 1.00 94.31 87 CYS A CA 1
ATOM 681 C C . CYS A 1 87 ? -1.394 -4.669 -1.009 1.00 94.31 87 CYS A C 1
ATOM 683 O O . CYS A 1 87 ? -1.725 -5.288 0.005 1.00 94.31 87 CYS A O 1
ATOM 685 N N . ILE A 1 88 ? -1.943 -3.488 -1.323 1.00 94.69 88 ILE A N 1
ATOM 686 C CA . ILE A 1 88 ? -3.064 -2.905 -0.575 1.00 94.69 88 ILE A CA 1
ATOM 687 C C . ILE A 1 88 ? -4.289 -3.806 -0.717 1.00 94.69 88 ILE A C 1
ATOM 689 O O . ILE A 1 88 ? -4.863 -4.187 0.298 1.00 94.69 88 ILE A O 1
ATOM 693 N N . ALA A 1 89 ? -4.666 -4.181 -1.941 1.00 92.25 89 ALA A N 1
ATOM 694 C CA . ALA A 1 89 ? -5.812 -5.050 -2.193 1.00 92.25 89 ALA A CA 1
ATOM 695 C C . ALA A 1 89 ? -5.681 -6.399 -1.467 1.00 92.25 89 ALA A C 1
ATOM 697 O O . ALA A 1 89 ? -6.621 -6.811 -0.788 1.00 92.25 89 ALA A O 1
ATOM 698 N N . ASP A 1 90 ? -4.504 -7.027 -1.524 1.00 91.88 90 ASP A N 1
ATOM 699 C CA . ASP A 1 90 ? -4.210 -8.272 -0.810 1.00 91.88 90 ASP A CA 1
ATOM 700 C C . ASP A 1 90 ? -4.341 -8.094 0.702 1.00 91.88 90 ASP A C 1
ATOM 702 O O . ASP A 1 90 ? -4.994 -8.890 1.375 1.00 91.88 90 ASP A O 1
ATOM 706 N N . THR A 1 91 ? -3.775 -7.014 1.251 1.00 90.88 91 THR A N 1
ATOM 707 C CA . THR A 1 91 ? -3.881 -6.732 2.687 1.00 90.88 91 THR A CA 1
ATOM 708 C C . THR A 1 91 ? -5.343 -6.580 3.090 1.00 90.88 91 THR A C 1
ATOM 710 O O . THR A 1 91 ? -5.783 -7.221 4.040 1.00 90.88 91 THR A O 1
ATOM 713 N N . ILE A 1 92 ? -6.114 -5.786 2.346 1.00 89.06 92 ILE A N 1
ATOM 714 C CA . ILE A 1 92 ? -7.545 -5.582 2.585 1.00 89.06 92 ILE A CA 1
ATOM 715 C C . ILE A 1 92 ? -8.303 -6.913 2.541 1.00 89.06 92 ILE A C 1
ATOM 717 O O . ILE A 1 92 ? -9.119 -7.171 3.421 1.00 89.06 92 ILE A O 1
ATOM 721 N N . ALA A 1 93 ? -8.009 -7.773 1.564 1.00 88.31 93 ALA A N 1
ATOM 722 C CA . ALA A 1 93 ? -8.654 -9.075 1.412 1.00 88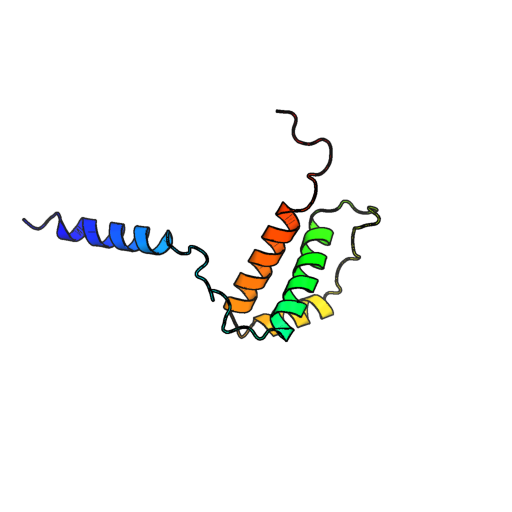.31 93 ALA A CA 1
ATOM 723 C C . ALA A 1 93 ? -8.359 -10.041 2.574 1.00 88.31 93 ALA A C 1
ATOM 725 O O . ALA A 1 93 ? -9.154 -10.944 2.835 1.00 88.31 93 ALA A O 1
ATOM 726 N N . THR A 1 94 ? -7.234 -9.861 3.273 1.00 86.94 94 THR A N 1
ATOM 727 C CA . THR A 1 94 ? -6.874 -10.665 4.454 1.00 86.94 94 THR A CA 1
ATOM 728 C C . THR A 1 94 ? -7.447 -10.142 5.770 1.00 86.94 94 THR A C 1
ATOM 730 O O . THR A 1 94 ? -7.453 -10.881 6.755 1.00 86.94 94 THR A O 1
ATOM 733 N N . LEU A 1 95 ? -7.911 -8.890 5.816 1.00 81.31 95 LEU A N 1
ATOM 734 C CA . LEU A 1 95 ? -8.523 -8.328 7.017 1.00 81.31 95 LEU A CA 1
ATOM 735 C C . LEU A 1 95 ? -9.937 -8.886 7.198 1.00 81.31 95 LEU A C 1
ATOM 737 O O . LEU A 1 95 ? -10.698 -9.031 6.240 1.00 81.31 95 LEU A O 1
ATOM 741 N N . GLU A 1 96 ? -10.306 -9.182 8.445 1.00 74.06 96 GLU A N 1
ATOM 742 C CA . GLU A 1 96 ? -11.678 -9.580 8.749 1.00 74.06 96 GLU A CA 1
ATOM 743 C C . GLU A 1 96 ? -12.644 -8.426 8.422 1.00 74.06 96 GLU A C 1
ATOM 745 O O . GLU A 1 96 ? -12.350 -7.265 8.732 1.00 74.06 96 GLU A O 1
ATOM 750 N N . PRO A 1 97 ? -13.800 -8.707 7.794 1.00 67.62 97 PRO A N 1
ATOM 751 C CA . PRO A 1 97 ? -14.769 -7.671 7.477 1.00 67.62 97 PRO A CA 1
ATOM 752 C C . PRO A 1 97 ? -15.301 -7.019 8.766 1.00 67.62 97 PRO A C 1
ATOM 754 O O . PRO A 1 97 ? -15.567 -7.725 9.744 1.00 67.62 97 PRO A O 1
ATOM 757 N N . PRO A 1 98 ? -15.507 -5.688 8.783 1.00 62.81 98 PRO A N 1
ATOM 758 C CA . PRO A 1 98 ? -16.016 -4.998 9.960 1.00 62.81 98 PRO A CA 1
ATOM 759 C C . PRO A 1 98 ? -17.406 -5.521 10.342 1.00 62.81 98 PRO A C 1
ATOM 761 O O . PRO A 1 98 ? -18.264 -5.753 9.487 1.00 62.81 98 PRO A O 1
ATOM 764 N N . LEU A 1 99 ? -17.631 -5.711 11.645 1.00 66.38 99 LEU A N 1
ATOM 765 C CA . LEU A 1 99 ? -18.917 -6.168 12.163 1.00 66.38 99 LEU A CA 1
ATOM 766 C C . LEU A 1 99 ? -19.988 -5.056 12.105 1.00 66.38 99 LEU A C 1
ATOM 768 O O . LEU A 1 99 ? -19.676 -3.892 12.362 1.00 66.38 99 LEU A O 1
ATOM 772 N N . PRO A 1 100 ? -21.268 -5.409 11.877 1.00 59.97 100 PRO A N 1
ATOM 773 C CA . PRO A 1 100 ? -21.741 -6.749 11.549 1.00 59.97 100 PRO A CA 1
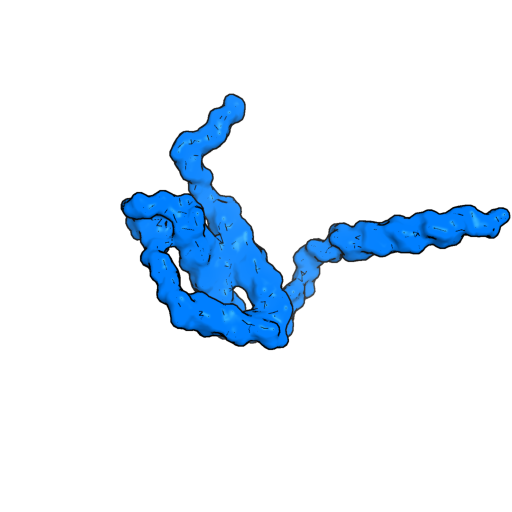ATOM 774 C C . PRO A 1 100 ? -21.364 -7.111 10.108 1.00 59.97 100 PRO A C 1
ATOM 776 O O . PRO A 1 100 ? -21.661 -6.362 9.178 1.00 59.97 100 PRO A O 1
ATOM 779 N N . ALA A 1 101 ? -20.747 -8.285 9.931 1.00 57.34 101 ALA A N 1
ATOM 780 C CA . ALA A 1 101 ? -20.570 -8.874 8.612 1.00 57.34 101 ALA A CA 1
ATOM 781 C C . ALA A 1 101 ? -21.942 -8.878 7.929 1.00 57.34 101 ALA A C 1
ATOM 783 O O . ALA A 1 101 ? -22.930 -9.246 8.574 1.00 57.34 101 ALA A O 1
ATOM 784 N N . CYS A 1 102 ? -22.011 -8.399 6.682 1.00 54.66 102 CYS A N 1
ATOM 785 C CA . CYS A 1 102 ? -23.260 -8.298 5.929 1.00 54.66 102 CYS A CA 1
ATOM 786 C C . CYS A 1 102 ? -24.069 -9.587 6.121 1.00 54.66 102 CYS A C 1
ATOM 788 O O . CYS A 1 102 ? -23.612 -10.664 5.737 1.00 54.66 102 CYS A O 1
ATOM 790 N N . GLN A 1 103 ? -25.222 -9.484 6.789 1.00 54.34 103 GLN A N 1
ATOM 791 C CA . GLN A 1 103 ? -26.111 -10.625 6.973 1.00 54.34 103 GLN A CA 1
ATOM 792 C C . GLN A 1 103 ? -26.594 -11.046 5.583 1.00 54.34 103 GLN A C 1
ATOM 794 O O . GLN A 1 103 ? -27.160 -10.221 4.865 1.00 54.34 103 GLN A O 1
ATOM 799 N N . GLN A 1 104 ? -26.277 -12.284 5.195 1.00 48.47 104 GLN A N 1
ATOM 800 C CA . GLN A 1 104 ? -26.766 -12.903 3.960 1.00 48.47 104 GLN A CA 1
ATOM 801 C C . GLN A 1 104 ? -28.283 -13.082 3.996 1.00 48.47 104 GLN A C 1
ATOM 803 O O . GLN A 1 104 ? -28.806 -13.428 5.082 1.00 48.47 104 GLN A O 1
#

Foldseek 3Di:
DPVVVVVVVVVVVVVVVVPPPPDVCLQVVDDPVLLVVLLVVLLLVLLCVQPDPPPPSNDDDDDPVVVVVLCVVCVVPVSSVVSSVVSNVVNNVPDDHDPPPPDD

pLDDT: mean 78.89, std 17.72, range [43.03, 96.94]

Secondary structure (DSSP, 8-state):
--SHHHHHHHHHHHHHTT-----TTTTTTS-HHHHHHHHHHHHHHHHHHHSPTT-TT-PPPPPHHHHHHHHHHHHT-HHHHHHHHHHHHHHHHHSPPPSSP---

Sequence (104 aa):
MRIYLNVMIPLMIALITLTSCDEPDSYSAISDNMKSELREWAGILARYWILPPGDSLSPGKPEDTELLSLIQSCESNPEAWAYLYSCIADTIATLEPPLPACQQ

Radius of gyration: 19.57 Å; chains: 1; bounding box: 41×29×67 Å